Protein AF-A0A380Q2E8-F1 (afdb_monomer_lite)

Secondary structure (DSSP, 8-state):
---EEEEEEEEEPPGGGT--EEEEEEEE-TT--EEEEEEEEE-TTT--SGGGEEEEEE-GGGS-EEEETTB-

Sequence (72 aa):
MADKKIIDETHQIASRRGNGQLRREIWADQSGAITRYNLAYINHCLSRGDNGRVIGYDNAHGFHHRHYLWRN

Organism: Yersinia frederiksenii (NCBI:txid29484)

pLDDT: mean 91.09, std 9.7, range [48.69, 98.06]

Structure (mmCIF, N/CA/C/O backbone):
data_AF-A0A380Q2E8-F1
#
_entry.id   AF-A0A380Q2E8-F1
#
loop_
_atom_site.group_PDB
_atom_site.id
_atom_site.type_symbol
_atom_site.label_atom_id
_atom_site.label_alt_id
_atom_site.label_comp_id
_atom_site.label_asym_id
_atom_site.label_entity_id
_atom_site.label_seq_id
_atom_site.pdbx_PDB_ins_code
_atom_site.Cartn_x
_atom_site.Cartn_y
_atom_site.Cartn_z
_atom_site.occupancy
_atom_site.B_iso_or_equiv
_atom_site.auth_seq_id
_atom_site.auth_comp_id
_atom_site.auth_asym_id
_atom_site.auth_atom_id
_atom_site.pdbx_PDB_model_num
ATOM 1 N N . MET A 1 1 ? -22.683 1.312 11.497 1.00 63.25 1 MET A N 1
ATOM 2 C CA . MET A 1 1 ? -22.033 2.524 10.948 1.00 63.25 1 MET A CA 1
ATOM 3 C C . MET A 1 1 ? -20.976 2.094 9.947 1.00 63.25 1 MET A C 1
ATOM 5 O O . MET A 1 1 ? -20.395 1.036 10.148 1.00 63.25 1 MET A O 1
ATOM 9 N N . ALA A 1 2 ? -20.784 2.849 8.864 1.00 83.12 2 ALA A N 1
ATOM 10 C CA . ALA A 1 2 ? -19.759 2.530 7.872 1.00 83.12 2 ALA A CA 1
ATOM 11 C C . ALA A 1 2 ? -18.357 2.707 8.475 1.00 83.12 2 ALA A C 1
ATOM 13 O O . ALA A 1 2 ? -18.150 3.566 9.335 1.00 83.12 2 ALA A O 1
ATOM 14 N N . ASP A 1 3 ? -17.415 1.886 8.038 1.00 91.69 3 ASP A N 1
ATOM 15 C CA . ASP A 1 3 ? -16.012 1.997 8.406 1.00 91.69 3 ASP A CA 1
ATOM 16 C C . ASP A 1 3 ? -15.373 3.255 7.795 1.00 91.69 3 ASP A C 1
ATOM 18 O O . ASP A 1 3 ? -15.738 3.722 6.712 1.00 91.69 3 ASP A O 1
ATOM 22 N N . LYS A 1 4 ? -14.417 3.840 8.517 1.00 96.19 4 LYS A N 1
ATOM 23 C CA . LYS A 1 4 ? -13.786 5.113 8.163 1.00 96.19 4 LYS A CA 1
ATOM 24 C C . LYS A 1 4 ? -12.399 4.863 7.595 1.00 96.19 4 LYS A C 1
ATOM 26 O O . LYS A 1 4 ? -11.593 4.195 8.232 1.00 96.19 4 LYS A O 1
ATOM 31 N N . LYS A 1 5 ? -12.083 5.466 6.444 1.00 96.75 5 LYS A N 1
ATOM 32 C CA . LYS A 1 5 ? -10.705 5.497 5.937 1.00 96.75 5 LYS A CA 1
ATOM 33 C C . LYS A 1 5 ? -9.852 6.371 6.867 1.00 96.75 5 LYS A C 1
ATOM 35 O O . LYS A 1 5 ? -10.108 7.568 6.984 1.00 96.75 5 LYS A O 1
ATOM 40 N N . ILE A 1 6 ? -8.889 5.763 7.556 1.00 97.44 6 ILE A N 1
ATOM 41 C CA . ILE A 1 6 ? -8.000 6.426 8.524 1.00 97.44 6 ILE A CA 1
ATOM 42 C C . ILE A 1 6 ? -6.625 6.749 7.939 1.00 97.44 6 ILE A C 1
ATOM 44 O O . ILE A 1 6 ? -5.978 7.682 8.401 1.00 97.44 6 ILE A O 1
ATOM 48 N N . ILE A 1 7 ? -6.191 6.002 6.922 1.00 97.62 7 ILE A N 1
ATOM 49 C CA . ILE A 1 7 ? -4.953 6.256 6.182 1.00 97.62 7 ILE A CA 1
ATOM 50 C C . ILE A 1 7 ? -5.289 6.256 4.698 1.00 97.62 7 ILE A C 1
ATOM 52 O O . ILE A 1 7 ? -5.954 5.345 4.203 1.00 97.62 7 ILE A O 1
ATOM 56 N N . ASP A 1 8 ? -4.817 7.288 4.008 1.00 97.75 8 ASP A N 1
ATOM 57 C CA . ASP A 1 8 ? -4.911 7.462 2.564 1.00 97.75 8 ASP A CA 1
ATOM 58 C C . ASP A 1 8 ? -3.623 8.143 2.097 1.00 97.75 8 ASP A C 1
ATOM 60 O O . ASP A 1 8 ? -3.507 9.366 2.076 1.00 97.75 8 ASP A O 1
ATOM 64 N N . GLU A 1 9 ? -2.606 7.341 1.798 1.00 98.06 9 GLU A N 1
ATOM 65 C CA . GLU A 1 9 ? -1.274 7.855 1.507 1.00 98.06 9 GLU A CA 1
ATOM 66 C C . GLU A 1 9 ? -0.710 7.287 0.214 1.00 98.06 9 GLU A C 1
ATOM 68 O O . GLU A 1 9 ? -0.968 6.140 -0.170 1.00 98.06 9 GLU A O 1
ATOM 73 N N . THR A 1 10 ? 0.094 8.112 -0.450 1.00 97.50 10 THR A N 1
ATOM 74 C CA . THR A 1 10 ? 0.919 7.713 -1.585 1.00 97.50 10 THR A CA 1
ATOM 75 C C . THR A 1 10 ? 2.328 8.246 -1.374 1.00 97.50 10 THR A C 1
ATOM 77 O O . THR A 1 10 ? 2.518 9.442 -1.169 1.00 97.50 10 THR A O 1
ATOM 80 N N . HIS A 1 11 ? 3.319 7.362 -1.443 1.00 96.81 11 HIS A N 1
ATOM 81 C CA . HIS A 1 11 ? 4.730 7.707 -1.340 1.00 96.81 11 HIS A CA 1
ATOM 82 C C . HIS A 1 11 ? 5.433 7.426 -2.665 1.00 96.81 11 HIS A C 1
ATOM 84 O O . HIS A 1 11 ? 5.494 6.279 -3.104 1.00 96.81 11 HIS A O 1
ATOM 90 N N . GLN A 1 12 ? 5.977 8.468 -3.289 1.00 97.00 12 GLN A N 1
ATOM 91 C CA . GLN A 1 12 ? 6.756 8.339 -4.518 1.00 97.00 12 GLN A CA 1
ATOM 92 C C . GLN A 1 12 ? 8.173 7.860 -4.190 1.00 97.00 12 GLN A C 1
ATOM 94 O O . GLN A 1 12 ? 8.878 8.467 -3.382 1.00 97.00 12 GLN A O 1
ATOM 99 N N . ILE A 1 13 ? 8.600 6.776 -4.829 1.00 95.25 13 ILE A N 1
ATOM 100 C CA . ILE A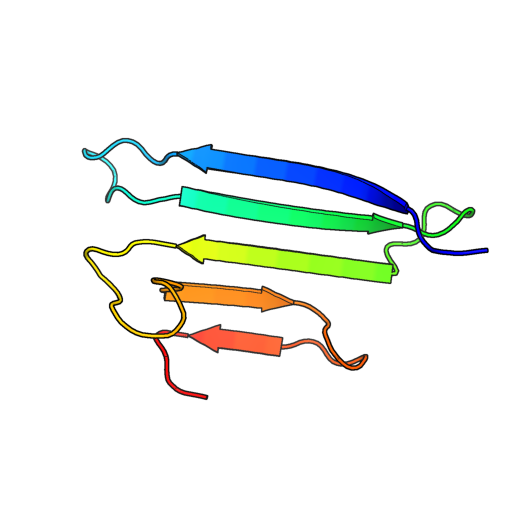 1 13 ? 9.954 6.245 -4.705 1.00 95.25 13 ILE A CA 1
ATOM 101 C C . ILE A 1 13 ? 10.835 6.990 -5.705 1.00 95.25 13 ILE A C 1
ATOM 103 O O . ILE A 1 13 ? 10.578 6.990 -6.906 1.00 95.25 13 ILE A O 1
ATOM 107 N N . ALA A 1 14 ? 11.911 7.606 -5.214 1.00 92.62 14 ALA A N 1
ATOM 108 C CA . ALA A 1 14 ? 12.862 8.308 -6.069 1.00 92.62 14 ALA A CA 1
ATOM 109 C C . ALA A 1 14 ? 13.397 7.399 -7.192 1.00 92.62 14 ALA A C 1
ATOM 111 O O . ALA A 1 14 ? 13.746 6.242 -6.948 1.00 92.62 14 ALA A O 1
ATOM 112 N N . SER A 1 15 ? 13.563 7.939 -8.401 1.00 89.62 15 SER A N 1
ATOM 113 C CA . SER A 1 15 ? 13.945 7.161 -9.591 1.00 89.62 15 SER A CA 1
ATOM 114 C C . SER A 1 15 ? 15.243 6.366 -9.409 1.00 89.62 15 SER A C 1
ATOM 116 O O . SER A 1 15 ? 15.323 5.207 -9.804 1.00 89.62 15 SER A O 1
ATOM 118 N N . ARG A 1 16 ? 16.231 6.934 -8.702 1.00 91.88 16 ARG A N 1
ATOM 119 C CA . ARG A 1 16 ? 17.506 6.265 -8.367 1.00 91.88 16 ARG A CA 1
ATOM 120 C C . ARG A 1 16 ? 17.371 5.047 -7.439 1.00 91.88 16 ARG A C 1
ATOM 122 O O . ARG A 1 16 ? 18.348 4.345 -7.213 1.00 91.88 16 ARG A O 1
ATOM 129 N N . ARG A 1 17 ? 16.194 4.836 -6.845 1.00 87.94 17 ARG A N 1
ATOM 130 C CA . ARG A 1 17 ? 15.859 3.722 -5.943 1.00 87.94 17 ARG A CA 1
ATOM 131 C C . ARG A 1 17 ? 14.853 2.743 -6.559 1.00 87.94 17 ARG A C 1
ATOM 133 O O . ARG A 1 17 ? 14.247 1.968 -5.830 1.00 87.94 17 ARG A O 1
ATOM 140 N N . GLY A 1 18 ? 14.678 2.778 -7.880 1.00 84.75 18 GLY A N 1
ATOM 141 C CA . GLY A 1 18 ? 13.793 1.863 -8.606 1.00 84.75 18 GLY A CA 1
ATOM 142 C C . GLY A 1 18 ? 12.504 2.494 -9.135 1.00 84.75 18 GLY A C 1
ATOM 143 O O . GLY A 1 18 ? 11.817 1.837 -9.913 1.00 84.75 18 GLY A O 1
ATOM 144 N N . ASN A 1 19 ? 12.226 3.768 -8.810 1.00 92.38 19 ASN A N 1
ATOM 145 C CA . ASN A 1 19 ? 11.028 4.506 -9.238 1.00 92.38 19 ASN A CA 1
ATOM 146 C C . ASN A 1 19 ? 9.701 3.884 -8.735 1.00 92.38 19 ASN A C 1
ATOM 148 O O . ASN A 1 19 ? 9.689 2.882 -8.020 1.00 92.38 19 ASN A O 1
ATOM 152 N N . GLY A 1 20 ? 8.573 4.480 -9.120 1.00 95.00 20 GLY A N 1
ATOM 153 C CA . GLY A 1 20 ? 7.229 4.011 -8.791 1.00 95.00 20 GLY A CA 1
ATOM 154 C C . GLY A 1 20 ? 6.691 4.621 -7.502 1.00 95.00 20 GLY A C 1
ATOM 155 O O . GLY A 1 20 ? 7.242 5.582 -6.970 1.00 95.00 20 GLY A O 1
ATOM 156 N N . GLN A 1 21 ? 5.602 4.059 -6.990 1.00 96.88 21 GLN A N 1
ATOM 157 C CA . GLN A 1 21 ? 4.922 4.565 -5.805 1.00 96.88 21 GLN A CA 1
ATOM 158 C C . GLN A 1 21 ? 4.418 3.449 -4.895 1.00 96.88 21 GLN A C 1
ATOM 160 O O . GLN A 1 21 ? 3.997 2.388 -5.356 1.00 96.88 21 GLN A O 1
ATOM 165 N N . LEU A 1 22 ? 4.416 3.722 -3.594 1.00 96.94 22 LEU A N 1
ATOM 166 C CA . LEU A 1 22 ? 3.742 2.919 -2.583 1.00 96.94 22 LEU A CA 1
ATOM 167 C C . LEU A 1 22 ? 2.408 3.576 -2.242 1.00 96.94 22 LEU A C 1
ATOM 169 O O . LEU A 1 22 ? 2.374 4.727 -1.812 1.00 96.94 22 LEU A O 1
ATOM 173 N N . ARG A 1 23 ? 1.316 2.839 -2.412 1.00 97.56 23 ARG A N 1
ATOM 174 C CA . ARG A 1 23 ? -0.036 3.218 -2.007 1.00 97.56 23 ARG A CA 1
ATOM 175 C C . ARG A 1 23 ? -0.385 2.494 -0.713 1.00 97.56 23 ARG A C 1
ATOM 177 O O . ARG A 1 23 ? -0.191 1.281 -0.630 1.00 97.56 23 ARG A O 1
ATOM 184 N N . ARG A 1 24 ? -0.902 3.225 0.275 1.00 97.94 24 ARG A N 1
ATOM 185 C CA . ARG A 1 24 ? -1.434 2.653 1.517 1.00 97.94 24 ARG A CA 1
ATOM 186 C C . ARG A 1 24 ? -2.795 3.247 1.822 1.00 97.94 24 ARG A C 1
ATOM 188 O O . ARG A 1 24 ? -2.924 4.461 1.966 1.00 97.94 24 ARG A O 1
ATOM 195 N N . GLU A 1 25 ? -3.786 2.384 1.953 1.00 98.06 25 GLU A N 1
ATOM 196 C CA . GLU A 1 25 ? -5.128 2.748 2.385 1.00 98.06 25 GLU A CA 1
ATOM 197 C C . GLU A 1 25 ? -5.551 1.818 3.510 1.00 98.06 25 GLU A C 1
ATOM 199 O O . GLU A 1 25 ? -5.373 0.605 3.404 1.00 98.06 25 GLU A O 1
ATOM 204 N N . ILE A 1 26 ? -6.082 2.380 4.592 1.00 97.62 26 ILE A N 1
ATOM 205 C CA . ILE A 1 26 ? -6.524 1.612 5.757 1.00 97.62 26 ILE A CA 1
ATOM 206 C C . ILE A 1 26 ? -7.851 2.180 6.242 1.00 97.62 26 ILE A C 1
ATOM 208 O O . ILE A 1 26 ? -7.999 3.398 6.370 1.00 97.62 26 ILE A O 1
ATOM 212 N N . TRP A 1 27 ? -8.798 1.294 6.532 1.00 97.56 27 TRP A N 1
ATOM 213 C CA . TRP A 1 27 ? -10.085 1.614 7.128 1.00 97.56 27 TRP A CA 1
ATOM 214 C C . TRP A 1 27 ? -10.204 0.958 8.495 1.00 97.56 27 TRP A C 1
ATOM 216 O O . TRP A 1 27 ? -9.748 -0.170 8.689 1.00 97.56 27 TRP A O 1
ATOM 226 N N . ALA A 1 28 ? -10.839 1.667 9.420 1.00 97.06 28 ALA A N 1
ATOM 227 C CA . ALA A 1 28 ? -11.140 1.171 10.749 1.00 97.06 28 ALA A CA 1
ATOM 228 C C . ALA A 1 28 ? -12.619 1.360 11.087 1.00 97.06 28 ALA A C 1
ATOM 230 O O . ALA A 1 28 ? -13.269 2.302 10.616 1.00 97.06 28 ALA A O 1
ATOM 231 N N . ASP A 1 29 ? -13.144 0.472 11.923 1.00 96.06 29 ASP A N 1
ATOM 232 C CA . ASP A 1 29 ? -14.444 0.664 12.550 1.00 96.06 29 ASP A CA 1
ATOM 233 C C . ASP A 1 29 ? -14.371 1.676 13.710 1.00 96.06 29 ASP A C 1
ATOM 235 O O . ASP A 1 29 ? -13.350 2.313 13.978 1.00 96.06 29 ASP A O 1
ATOM 239 N N . GLN A 1 30 ? -15.489 1.846 14.409 1.00 95.00 30 GLN A N 1
ATOM 240 C CA . GLN A 1 30 ? -15.610 2.802 15.511 1.00 95.00 30 GLN A CA 1
ATOM 241 C C . GLN A 1 30 ? -14.829 2.407 16.765 1.00 95.00 30 GLN A C 1
ATOM 243 O O . GLN A 1 30 ? -14.518 3.275 17.577 1.00 95.00 30 GLN A O 1
ATOM 248 N N . SER A 1 31 ? -14.519 1.119 16.921 1.00 95.25 31 SER A N 1
ATOM 249 C CA . SER A 1 31 ? -13.661 0.611 17.992 1.00 95.25 31 SER A CA 1
ATOM 250 C C . SER A 1 31 ? -12.172 0.780 17.670 1.00 95.25 31 SER A C 1
ATOM 252 O O . SER A 1 31 ? -11.325 0.554 18.531 1.00 95.25 31 SER A O 1
ATOM 254 N N . GLY A 1 32 ? -11.848 1.208 16.444 1.00 94.50 32 GLY A N 1
ATOM 255 C CA . GLY A 1 32 ? -10.483 1.314 15.942 1.00 94.50 32 GLY A CA 1
ATOM 256 C C . GLY A 1 32 ? -9.948 0.008 15.354 1.00 94.50 32 GLY A C 1
ATOM 257 O O . GLY A 1 32 ? -8.776 -0.043 14.980 1.00 94.50 32 GLY A O 1
ATOM 258 N N . ALA A 1 33 ? -10.774 -1.038 15.237 1.00 95.31 33 ALA A N 1
ATOM 259 C CA . ALA A 1 33 ? -10.362 -2.284 14.607 1.00 95.31 33 ALA A CA 1
ATOM 260 C C . ALA A 1 33 ? -10.217 -2.086 13.093 1.00 95.31 33 ALA A C 1
ATOM 262 O O . ALA A 1 33 ? -11.091 -1.509 12.445 1.00 95.31 33 ALA A O 1
ATOM 263 N N . ILE A 1 34 ? -9.108 -2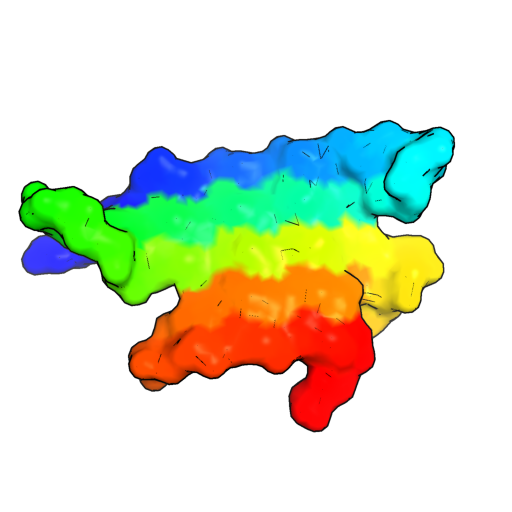.568 12.523 1.00 95.19 34 ILE A N 1
ATOM 264 C CA . ILE A 1 34 ? -8.847 -2.462 11.085 1.00 95.19 34 ILE A CA 1
ATOM 265 C C . ILE A 1 34 ? -9.757 -3.431 10.335 1.00 95.19 34 ILE A C 1
ATOM 267 O O . ILE A 1 34 ? -9.643 -4.645 10.484 1.00 95.19 34 ILE A O 1
ATOM 271 N N . THR A 1 35 ? -10.639 -2.887 9.502 1.00 95.12 35 THR A N 1
ATOM 272 C CA . THR A 1 35 ? -11.622 -3.663 8.737 1.00 95.12 35 THR A CA 1
ATOM 273 C C . THR A 1 35 ? -11.164 -3.907 7.311 1.00 95.12 35 THR A C 1
ATOM 275 O O . THR A 1 35 ? -11.438 -4.965 6.744 1.00 95.12 35 THR A O 1
ATOM 278 N N . ARG A 1 36 ? -10.461 -2.939 6.711 1.00 96.69 36 ARG A N 1
ATOM 279 C CA . ARG A 1 36 ? -9.958 -3.030 5.338 1.00 96.69 36 ARG A CA 1
ATOM 280 C C . ARG A 1 36 ? -8.576 -2.425 5.203 1.00 96.69 36 ARG A C 1
ATOM 282 O O . ARG A 1 36 ? -8.251 -1.443 5.871 1.00 96.69 36 ARG A O 1
ATOM 289 N N . TYR A 1 37 ? -7.791 -2.971 4.289 1.00 97.00 37 TYR A N 1
ATOM 290 C CA . TYR A 1 37 ? -6.543 -2.364 3.858 1.00 97.00 37 TYR A CA 1
ATOM 291 C C . TYR A 1 37 ? -6.279 -2.621 2.375 1.00 97.00 37 TYR A C 1
ATOM 293 O O . TYR A 1 37 ? -6.732 -3.611 1.806 1.00 97.00 37 TYR A O 1
ATOM 301 N N . ASN A 1 38 ? -5.508 -1.725 1.769 1.00 96.44 38 ASN A N 1
ATOM 302 C CA . ASN A 1 38 ? -4.930 -1.881 0.442 1.00 96.44 38 ASN A CA 1
ATOM 303 C C . ASN A 1 38 ? -3.496 -1.342 0.468 1.00 96.44 38 ASN A C 1
ATOM 305 O O . ASN A 1 38 ? -3.262 -0.163 0.750 1.00 96.44 38 ASN A O 1
ATOM 309 N N . LEU A 1 39 ? -2.534 -2.217 0.200 1.00 96.94 39 LEU A N 1
ATOM 310 C CA . LEU A 1 39 ? -1.112 -1.912 0.118 1.00 96.94 39 LEU A CA 1
ATOM 311 C C . LEU A 1 39 ? -0.637 -2.294 -1.277 1.00 96.94 39 LEU A C 1
ATOM 313 O O . LEU A 1 39 ? -0.669 -3.468 -1.632 1.00 96.94 39 LEU A O 1
ATOM 317 N N . ALA A 1 40 ? -0.165 -1.330 -2.060 1.00 96.69 40 ALA A N 1
ATOM 318 C CA . ALA A 1 40 ? 0.280 -1.605 -3.420 1.00 96.69 40 ALA A CA 1
ATOM 319 C C . ALA A 1 40 ? 1.59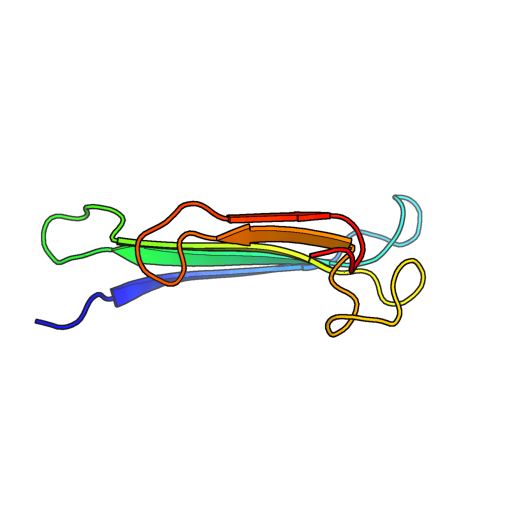1 -0.896 -3.739 1.00 96.69 40 ALA A C 1
ATOM 321 O O . ALA A 1 40 ? 1.737 0.302 -3.501 1.00 96.69 40 ALA A O 1
ATOM 322 N N . TYR A 1 41 ? 2.528 -1.629 -4.332 1.00 95.81 41 TYR A N 1
ATOM 323 C CA . TYR A 1 41 ? 3.635 -1.035 -5.069 1.00 95.81 41 TYR A CA 1
ATOM 324 C C . TYR A 1 4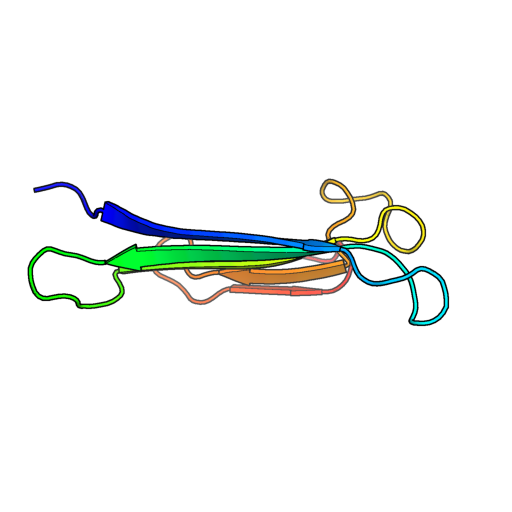1 ? 3.250 -0.977 -6.541 1.00 95.81 41 TYR A C 1
ATOM 326 O O . TYR A 1 41 ? 2.959 -2.002 -7.166 1.00 95.81 41 TYR A O 1
ATOM 334 N N . ILE A 1 42 ? 3.238 0.235 -7.079 1.00 95.44 42 ILE A N 1
ATOM 335 C CA . ILE A 1 42 ? 2.817 0.531 -8.441 1.00 95.44 42 ILE A CA 1
ATOM 336 C C . ILE A 1 42 ? 4.013 1.118 -9.177 1.00 95.44 42 ILE A C 1
ATOM 338 O O . ILE A 1 42 ? 4.607 2.105 -8.743 1.00 95.44 42 ILE A O 1
ATOM 342 N N . ASN A 1 43 ? 4.381 0.505 -10.295 1.00 94.75 43 ASN A N 1
ATOM 343 C CA . ASN A 1 43 ? 5.439 0.992 -11.161 1.00 94.75 43 ASN A CA 1
ATOM 344 C C . ASN A 1 43 ? 5.130 0.618 -12.615 1.00 94.75 43 ASN A C 1
ATOM 346 O O . ASN A 1 43 ? 5.336 -0.519 -13.041 1.00 94.75 43 ASN A O 1
ATOM 350 N N . HIS A 1 44 ? 4.682 1.610 -13.387 1.00 91.50 44 HIS A N 1
ATOM 351 C CA . HIS A 1 44 ? 4.301 1.443 -14.792 1.00 91.50 44 HIS A CA 1
ATOM 352 C C . HIS A 1 44 ? 5.467 1.064 -15.719 1.00 91.50 44 HIS A C 1
ATOM 354 O O . HIS A 1 44 ? 5.243 0.564 -16.821 1.00 91.50 44 HIS A O 1
ATOM 360 N N . CYS A 1 45 ? 6.717 1.283 -15.296 1.00 90.88 45 CYS A N 1
ATOM 361 C CA . CYS A 1 45 ? 7.884 0.837 -16.055 1.00 90.88 45 CYS A CA 1
ATOM 362 C C . CYS A 1 45 ? 8.103 -0.678 -15.922 1.00 90.88 45 CYS A C 1
ATOM 364 O O . CYS A 1 45 ? 8.619 -1.296 -16.849 1.00 90.88 45 CYS A O 1
ATOM 366 N N . LEU A 1 46 ? 7.712 -1.271 -14.787 1.00 90.00 46 LEU A N 1
ATOM 367 C CA . LEU A 1 46 ? 7.886 -2.701 -14.494 1.00 90.00 46 LEU A CA 1
ATOM 368 C C . LEU A 1 46 ? 6.642 -3.533 -14.823 1.00 90.00 46 LEU A C 1
ATOM 370 O O . LEU A 1 46 ? 6.741 -4.728 -15.086 1.00 90.00 46 LEU A O 1
ATOM 374 N N . SER A 1 47 ? 5.466 -2.913 -14.785 1.00 88.31 47 SER A N 1
ATOM 375 C CA . SER A 1 47 ? 4.179 -3.573 -14.943 1.00 88.31 47 SER A CA 1
ATOM 376 C C . SER A 1 47 ? 3.271 -2.733 -15.834 1.00 88.31 47 SER A C 1
ATOM 378 O O . SER A 1 47 ? 3.064 -1.552 -15.575 1.00 88.31 47 SER A O 1
ATOM 380 N N . ARG A 1 48 ? 2.728 -3.331 -16.901 1.00 85.75 48 ARG A N 1
ATOM 381 C CA . ARG A 1 48 ? 1.730 -2.675 -17.769 1.00 85.75 48 ARG A CA 1
ATOM 382 C C . ARG A 1 48 ? 0.305 -3.184 -17.539 1.00 85.75 48 ARG A C 1
ATOM 384 O O . ARG A 1 48 ? -0.638 -2.510 -17.935 1.00 85.75 48 ARG A O 1
ATOM 391 N N . GLY A 1 49 ? 0.152 -4.349 -16.908 1.00 83.81 49 GLY A N 1
ATOM 392 C CA . GLY A 1 49 ? -1.141 -4.877 -16.471 1.00 83.81 49 GLY A CA 1
ATOM 393 C C . GLY A 1 49 ? -1.557 -4.302 -15.117 1.00 83.81 49 GLY A C 1
ATOM 394 O O . GLY A 1 49 ? -0.738 -3.701 -14.425 1.00 83.81 49 GLY A O 1
ATOM 395 N N . ASP A 1 50 ? -2.825 -4.490 -14.745 1.00 87.31 50 ASP A N 1
ATOM 396 C CA . ASP A 1 50 ? -3.351 -4.146 -13.411 1.00 87.31 50 ASP A CA 1
ATOM 397 C C . ASP A 1 50 ? -2.995 -2.714 -12.956 1.00 87.31 50 ASP A C 1
ATOM 399 O O . ASP A 1 50 ? -2.480 -2.477 -11.864 1.00 87.31 50 ASP A O 1
ATOM 403 N N . ASN A 1 51 ? -3.164 -1.751 -13.870 1.00 89.50 51 ASN A N 1
ATOM 404 C CA . ASN A 1 51 ? -2.813 -0.341 -13.679 1.00 89.50 51 ASN A CA 1
ATOM 405 C C . ASN A 1 51 ? -1.386 -0.109 -13.127 1.00 89.50 51 ASN A C 1
ATOM 407 O O . ASN A 1 51 ? -1.146 0.788 -12.323 1.00 89.50 51 ASN A O 1
ATOM 411 N N . GLY A 1 52 ? -0.425 -0.942 -13.531 1.00 92.31 52 GLY A N 1
ATOM 412 C CA . GLY A 1 52 ? 0.965 -0.842 -13.095 1.00 92.31 52 GLY A CA 1
ATOM 413 C C . GLY A 1 52 ? 1.253 -1.421 -11.713 1.00 92.31 52 GLY A C 1
ATOM 414 O O . GLY A 1 52 ? 2.388 -1.294 -11.244 1.00 92.31 52 GLY A O 1
ATOM 415 N N . ARG A 1 53 ? 0.288 -2.079 -11.055 1.00 94.38 53 ARG A N 1
ATOM 416 C CA . ARG A 1 53 ? 0.531 -2.800 -9.800 1.00 94.38 53 ARG A CA 1
ATOM 417 C C . ARG A 1 53 ? 1.555 -3.909 -10.049 1.00 94.38 53 ARG A C 1
ATOM 419 O O . ARG A 1 53 ? 1.405 -4.745 -10.941 1.00 94.38 53 ARG A O 1
ATOM 426 N N . VAL A 1 54 ? 2.642 -3.867 -9.285 1.00 94.12 54 VAL A N 1
ATOM 427 C CA . VAL A 1 54 ? 3.718 -4.869 -9.306 1.00 94.12 54 VAL A CA 1
ATOM 428 C C . VAL A 1 54 ? 3.500 -5.871 -8.181 1.00 94.12 54 VAL A C 1
ATOM 430 O O . VAL A 1 54 ? 3.607 -7.072 -8.396 1.00 94.12 54 VAL A O 1
ATOM 433 N N . ILE A 1 55 ? 3.172 -5.391 -6.982 1.00 94.50 55 ILE A N 1
ATOM 434 C CA . ILE A 1 55 ? 2.784 -6.233 -5.850 1.00 94.50 55 ILE A CA 1
ATOM 435 C C . ILE A 1 55 ? 1.664 -5.546 -5.077 1.00 94.50 55 ILE A C 1
ATOM 437 O O . ILE A 1 55 ? 1.659 -4.319 -4.942 1.00 94.50 55 ILE A O 1
ATOM 441 N N . GLY A 1 56 ? 0.708 -6.335 -4.600 1.00 95.31 56 GLY A N 1
ATOM 442 C CA . GLY A 1 56 ? -0.445 -5.861 -3.850 1.00 95.31 56 GLY A CA 1
ATOM 443 C C . GLY A 1 56 ? -0.776 -6.779 -2.683 1.00 95.31 56 GLY A C 1
ATOM 444 O O . GLY A 1 56 ? -0.627 -7.994 -2.790 1.00 95.31 56 GLY A O 1
ATOM 445 N N . TYR A 1 57 ? -1.244 -6.194 -1.590 1.00 95.81 57 TYR A N 1
ATOM 446 C CA . TYR A 1 57 ? -1.885 -6.891 -0.489 1.00 95.81 57 TYR A CA 1
ATOM 447 C C . TYR A 1 57 ? -3.158 -6.149 -0.136 1.00 95.81 57 TYR A C 1
ATOM 449 O O . TYR A 1 57 ? -3.123 -4.952 0.149 1.00 95.81 57 TYR A O 1
ATOM 457 N N . ASP A 1 58 ? -4.259 -6.870 -0.079 1.00 95.50 58 ASP A N 1
ATOM 458 C CA . ASP A 1 58 ? -5.525 -6.337 0.394 1.00 95.50 58 ASP A CA 1
ATOM 459 C C . ASP A 1 58 ? -6.305 -7.439 1.103 1.00 95.50 58 ASP A C 1
ATOM 461 O O . ASP A 1 58 ? -5.868 -8.592 1.172 1.00 95.50 58 ASP A O 1
ATOM 465 N N . ASN A 1 59 ? -7.416 -7.062 1.716 1.00 95.00 59 ASN A N 1
ATOM 466 C CA . ASN A 1 59 ? -8.370 -8.001 2.282 1.00 95.00 59 ASN A CA 1
ATOM 467 C C . ASN A 1 59 ? -9.754 -7.869 1.630 1.00 95.00 59 ASN A C 1
ATOM 469 O O . ASN A 1 59 ? -10.786 -7.945 2.308 1.00 95.00 59 ASN A O 1
ATOM 473 N N . ALA A 1 60 ? -9.780 -7.609 0.317 1.00 87.06 60 ALA A N 1
ATOM 474 C CA . ALA A 1 60 ? -11.023 -7.551 -0.438 1.00 87.06 60 ALA A CA 1
ATOM 475 C C . ALA A 1 60 ? -11.820 -8.859 -0.285 1.00 87.06 60 ALA A C 1
ATOM 477 O O . ALA A 1 60 ? -11.282 -9.920 0.007 1.00 87.06 60 ALA A O 1
ATOM 478 N N . HIS A 1 61 ? -13.143 -8.781 -0.433 1.00 86.06 61 HIS A N 1
ATOM 479 C CA . HIS A 1 61 ? -14.038 -9.944 -0.324 1.00 86.06 61 HIS A CA 1
ATOM 480 C C . HIS A 1 61 ? -13.964 -10.725 1.007 1.00 86.06 61 HIS A C 1
ATOM 482 O O . HIS A 1 61 ? -14.462 -11.844 1.081 1.00 86.06 61 HIS A O 1
ATOM 488 N N . GLY A 1 62 ? -13.390 -10.140 2.065 1.00 86.44 62 GLY A N 1
ATOM 489 C CA . GLY A 1 62 ? -13.264 -10.786 3.375 1.00 86.44 62 GLY A CA 1
ATOM 490 C C . GLY A 1 62 ? -12.118 -11.797 3.473 1.00 86.44 62 GLY A C 1
ATOM 491 O O . GLY A 1 62 ? -12.001 -12.464 4.499 1.00 86.44 62 GLY A O 1
ATOM 492 N N . PHE A 1 63 ? -11.261 -11.896 2.452 1.00 90.44 63 PHE A N 1
ATOM 493 C CA . PHE A 1 63 ? -10.087 -12.769 2.441 1.00 90.44 63 PHE A CA 1
ATOM 494 C C . PHE A 1 63 ? -8.822 -11.968 2.180 1.00 90.44 63 PHE A C 1
ATOM 496 O O . PHE A 1 63 ? -8.837 -10.983 1.455 1.00 90.44 63 PHE A O 1
ATOM 503 N N . HIS A 1 64 ? -7.702 -12.408 2.748 1.00 93.38 64 HIS A N 1
ATOM 504 C CA . HIS A 1 64 ? -6.413 -11.769 2.513 1.00 93.38 64 HIS A CA 1
ATOM 505 C C . HIS A 1 64 ? -5.856 -12.187 1.151 1.00 93.38 64 HIS A C 1
ATOM 507 O O . HIS A 1 64 ? -5.508 -13.351 0.941 1.00 93.38 64 HIS A O 1
ATOM 513 N N . HIS A 1 65 ? -5.732 -11.226 0.246 1.00 92.00 65 HIS A N 1
ATOM 514 C CA . HIS A 1 65 ? -5.169 -11.420 -1.077 1.00 92.00 65 HIS A CA 1
ATOM 515 C C . HIS A 1 65 ? -3.718 -10.943 -1.130 1.00 92.00 65 HIS A C 1
ATOM 517 O O . HIS A 1 65 ? -3.321 -9.954 -0.508 1.00 92.00 65 HIS A O 1
ATOM 523 N N . ARG A 1 66 ? -2.915 -11.670 -1.907 1.00 92.88 66 ARG A N 1
ATOM 524 C CA . ARG A 1 66 ? -1.574 -11.270 -2.324 1.00 92.88 66 ARG A CA 1
ATOM 525 C C . ARG A 1 66 ? -1.545 -11.300 -3.842 1.00 92.88 66 ARG A C 1
ATOM 527 O O . ARG A 1 66 ? -1.783 -12.344 -4.437 1.00 92.88 66 ARG A O 1
ATOM 534 N N . HIS A 1 67 ? -1.194 -10.178 -4.445 1.00 87.25 67 HIS A N 1
ATOM 535 C CA . HIS A 1 67 ? -1.037 -10.033 -5.885 1.00 87.25 67 HIS A CA 1
ATOM 536 C C . HIS A 1 67 ? 0.440 -9.878 -6.211 1.00 87.25 67 HIS A C 1
ATOM 538 O O . HIS A 1 67 ? 1.119 -9.056 -5.595 1.00 87.25 67 HIS A O 1
ATOM 544 N N . TYR A 1 68 ? 0.939 -10.633 -7.184 1.00 86.88 68 TYR A N 1
ATOM 545 C CA . TYR A 1 68 ? 2.309 -10.507 -7.670 1.00 86.88 68 TYR A CA 1
ATOM 546 C C . TYR A 1 68 ? 2.307 -10.465 -9.195 1.00 86.88 68 TYR A C 1
ATOM 548 O O . TYR A 1 68 ? 1.866 -11.419 -9.826 1.00 86.88 68 TYR A O 1
ATOM 556 N N . LEU A 1 69 ? 2.792 -9.354 -9.764 1.00 71.19 69 LEU A N 1
ATOM 557 C CA . LEU A 1 69 ? 3.016 -9.129 -11.197 1.00 71.19 69 LEU A CA 1
ATOM 558 C C . LEU A 1 69 ? 1.928 -9.763 -12.076 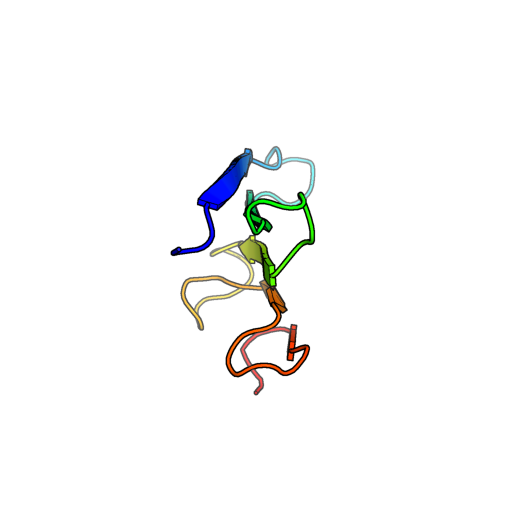1.00 71.19 69 LEU A C 1
ATOM 560 O O . LEU A 1 69 ? 2.176 -10.794 -12.693 1.00 71.19 69 LEU A O 1
ATOM 564 N N . TRP A 1 70 ? 0.737 -9.142 -12.102 1.00 59.75 70 TRP A N 1
ATOM 565 C CA . TRP A 1 70 ? -0.425 -9.403 -12.992 1.00 59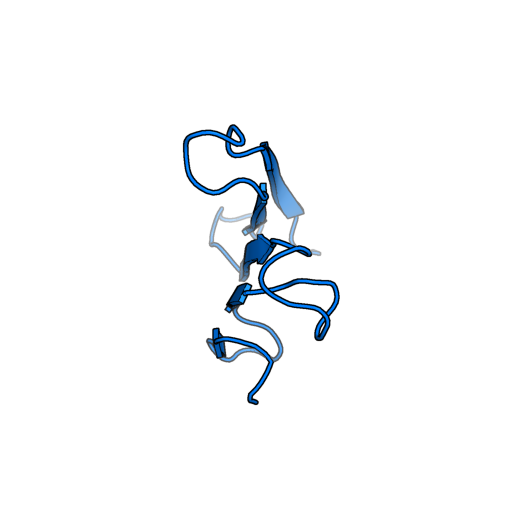.75 70 TRP A CA 1
ATOM 566 C C . TRP A 1 70 ? -0.920 -10.851 -13.144 1.00 59.75 70 TRP A C 1
ATOM 568 O O . TRP A 1 70 ? -1.912 -11.080 -13.833 1.00 59.75 70 TRP A O 1
ATOM 578 N N . ARG A 1 71 ? -0.268 -11.828 -12.520 1.00 54.31 71 ARG A N 1
ATOM 579 C CA . ARG A 1 71 ? -0.703 -13.215 -12.457 1.00 54.31 71 ARG A CA 1
ATOM 580 C C . ARG A 1 71 ? -1.617 -13.315 -11.244 1.00 54.31 71 ARG A C 1
ATOM 582 O O . ARG A 1 71 ? -1.146 -13.261 -10.109 1.00 54.31 71 ARG A O 1
ATOM 589 N N . ASN A 1 72 ? -2.919 -13.368 -11.516 1.00 48.69 72 ASN A N 1
ATOM 590 C CA . ASN A 1 72 ? -3.877 -13.957 -10.584 1.00 48.69 72 ASN A CA 1
ATOM 591 C C . ASN A 1 72 ? -3.650 -15.467 -10.514 1.00 48.69 72 ASN A C 1
ATOM 593 O O . ASN A 1 72 ? -3.329 -16.054 -11.576 1.00 48.69 72 ASN A O 1
#

Foldseek 3Di:
DDWAWPDFDKAFDDVVRPTFIWTWIWTADPVRHTDKIKTFTADCVQAVPPNRTQWIWICPPNRTDIDHRNDD

Radius of gyration: 13.72 Å; chains: 1; bounding box: 40×22×36 Å